Protein AF-A0A388SHN7-F1 (afdb_monomer_lite)

Organism: NCBI:txid2259133

Sequence (86 aa):
MMTWEQYSRLFPNHGMADGPLPEHYEPWESPVKNQINGSQNNPCAIYTNDPSVKRADPDKFPIVATTYSVVEHWQAGGQTRNCPWR

Foldseek 3Di:
DADPVNDDDCFDPDDDPQHRHDDDEADLADPDADPPDPHNHRPPDDCSPPPVSDHDDCVVVVDDDDDDDDPQADDVNPPSVPDDPD

pLDDT: mean 87.77, std 6.41, range [59.22, 96.25]

Structure (mmCIF, N/CA/C/O backbone):
data_AF-A0A388SHN7-F1
#
_entry.id   AF-A0A388SHN7-F1
#
loop_
_atom_site.group_PDB
_atom_site.id
_atom_site.type_symbol
_atom_site.label_atom_id
_atom_site.label_alt_id
_atom_site.label_comp_id
_atom_site.label_asym_id
_atom_site.label_entity_id
_atom_site.label_seq_id
_atom_site.pdbx_PDB_ins_code
_atom_site.Cartn_x
_atom_site.Cartn_y
_atom_site.Cartn_z
_atom_site.occupancy
_atom_site.B_iso_or_equiv
_atom_site.auth_seq_id
_atom_site.auth_comp_id
_atom_site.auth_asym_id
_atom_site.auth_atom_id
_atom_site.pdbx_PDB_model_num
ATOM 1 N N . MET A 1 1 ? 11.175 -3.439 20.307 1.00 60.41 1 MET A N 1
ATOM 2 C CA . ME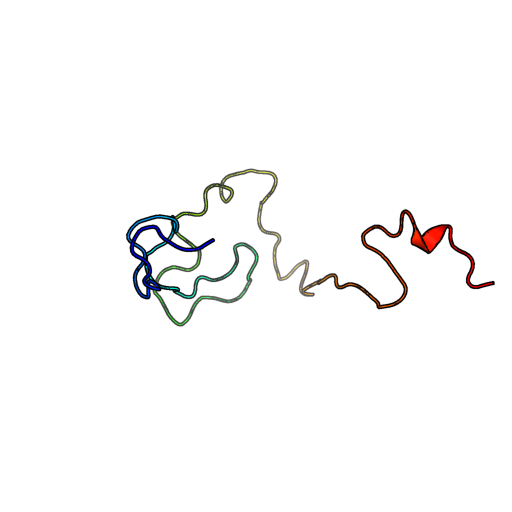T A 1 1 ? 11.598 -2.790 21.569 1.00 60.41 1 MET A CA 1
ATOM 3 C C . MET A 1 1 ? 10.666 -3.281 22.672 1.00 60.41 1 MET A C 1
ATOM 5 O O . MET A 1 1 ? 9.466 -3.270 22.430 1.00 60.41 1 MET A O 1
ATOM 9 N N . MET A 1 2 ? 11.168 -3.757 23.818 1.00 70.88 2 MET A N 1
ATOM 10 C CA . MET A 1 2 ? 10.297 -4.102 24.957 1.00 70.88 2 MET A CA 1
ATOM 11 C C . MET A 1 2 ? 9.730 -2.831 25.599 1.00 70.88 2 MET A C 1
ATOM 13 O O . MET A 1 2 ? 10.418 -1.812 25.661 1.00 70.88 2 MET A O 1
ATOM 17 N N . THR A 1 3 ? 8.479 -2.884 26.056 1.00 81.19 3 THR A N 1
ATOM 18 C CA . THR A 1 3 ? 7.865 -1.815 26.853 1.00 81.19 3 THR A CA 1
ATOM 19 C C . THR A 1 3 ? 8.440 -1.833 28.273 1.00 81.19 3 THR A C 1
ATOM 21 O O . THR A 1 3 ? 8.863 -2.878 28.767 1.00 81.19 3 THR A O 1
ATOM 24 N N . TRP A 1 4 ? 8.441 -0.685 28.957 1.00 86.81 4 TRP A N 1
ATOM 25 C CA . TRP A 1 4 ? 8.872 -0.599 30.362 1.00 86.81 4 TRP A CA 1
ATOM 26 C C . TRP A 1 4 ? 7.953 -1.388 31.311 1.00 86.81 4 TRP A C 1
ATOM 28 O O . TRP A 1 4 ? 8.381 -1.801 32.383 1.00 86.81 4 TRP A O 1
ATOM 38 N N . GLU A 1 5 ? 6.711 -1.635 30.888 1.00 87.44 5 GLU A N 1
ATOM 39 C CA . GLU A 1 5 ? 5.710 -2.440 31.596 1.00 87.44 5 GLU A CA 1
ATOM 40 C C . GLU A 1 5 ? 5.996 -3.947 31.517 1.00 87.44 5 GLU A C 1
ATOM 42 O O . GLU A 1 5 ? 5.394 -4.701 32.265 1.00 87.44 5 GLU A O 1
ATOM 47 N N . GLN A 1 6 ? 6.899 -4.401 30.636 1.00 89.69 6 GLN A N 1
ATOM 48 C CA . GLN A 1 6 ? 7.208 -5.823 30.397 1.00 89.69 6 GLN A CA 1
ATOM 49 C C . GLN A 1 6 ? 6.013 -6.672 29.918 1.00 89.69 6 GLN A C 1
ATOM 51 O O . GLN A 1 6 ? 6.080 -7.899 29.916 1.00 89.69 6 GLN A O 1
ATOM 56 N N . TYR A 1 7 ? 4.946 -6.030 29.438 1.00 87.25 7 TYR A N 1
ATOM 57 C CA . TYR A 1 7 ? 3.776 -6.691 28.863 1.00 87.25 7 TYR A CA 1
ATOM 58 C C . TYR A 1 7 ? 3.547 -6.261 27.412 1.00 87.25 7 TYR A C 1
ATOM 60 O O . TYR A 1 7 ? 3.813 -5.119 27.019 1.00 87.25 7 TYR A O 1
ATOM 68 N N . SER A 1 8 ? 3.011 -7.186 26.613 1.00 85.44 8 SER A N 1
ATOM 69 C CA . SER A 1 8 ? 2.444 -6.876 25.300 1.00 85.44 8 SER A CA 1
ATOM 70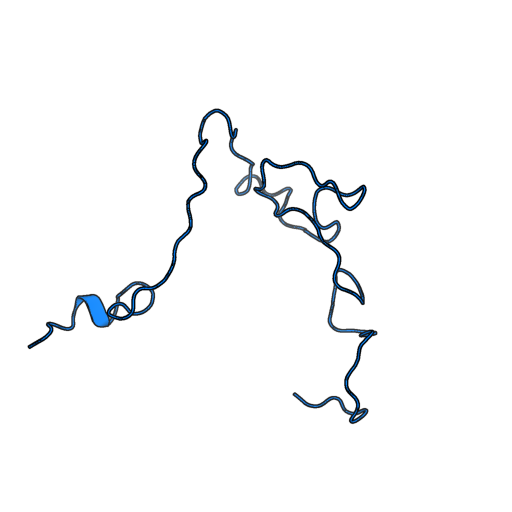 C C . SER A 1 8 ? 1.147 -6.087 25.456 1.00 85.44 8 SER A C 1
ATOM 72 O O . SER A 1 8 ? 0.372 -6.346 26.376 1.00 85.44 8 SER A O 1
ATOM 74 N N . ARG A 1 9 ? 0.860 -5.181 24.520 1.00 85.12 9 ARG A N 1
ATOM 75 C CA . ARG A 1 9 ? -0.376 -4.395 24.530 1.00 85.12 9 ARG A CA 1
ATOM 76 C C . ARG A 1 9 ? -1.297 -4.834 23.409 1.00 85.12 9 ARG A C 1
ATOM 78 O O . ARG A 1 9 ? -0.927 -4.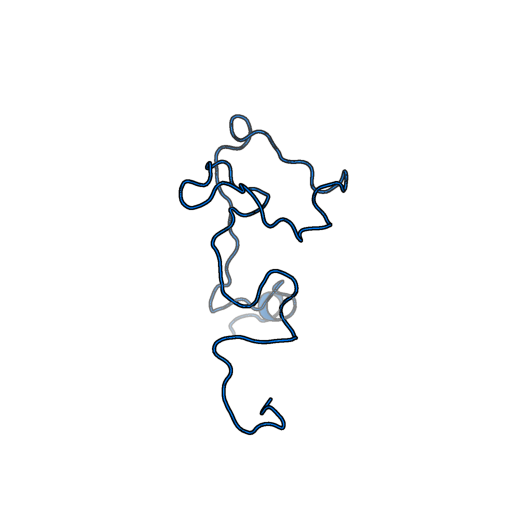746 22.245 1.00 85.12 9 ARG A O 1
ATOM 85 N N . LEU A 1 10 ? -2.497 -5.264 23.786 1.00 88.38 10 LEU A N 1
ATOM 86 C CA . LEU A 1 10 ? -3.598 -5.457 22.845 1.00 88.38 10 LEU A CA 1
ATOM 87 C C . LEU A 1 10 ? -4.305 -4.126 22.546 1.00 88.38 10 LEU A C 1
ATOM 89 O O . LEU A 1 10 ? -4.724 -3.900 21.421 1.00 88.38 10 LEU A O 1
ATOM 93 N N . PHE A 1 11 ? -4.351 -3.229 23.537 1.00 87.31 11 PHE A N 1
ATOM 94 C CA . PHE A 1 11 ? -4.808 -1.847 23.405 1.00 87.31 11 PHE A CA 1
ATOM 95 C C . PHE A 1 11 ? -3.648 -0.902 23.763 1.00 87.31 11 PHE A C 1
ATOM 97 O O . PHE A 1 11 ? -3.273 -0.802 24.934 1.00 87.31 11 PHE A O 1
ATOM 104 N N . PRO A 1 12 ? -3.007 -0.251 22.783 1.00 84.81 12 PRO A N 1
ATOM 105 C CA . PRO A 1 12 ? -1.966 0.725 23.023 1.00 84.81 12 PRO A CA 1
ATOM 106 C C . PRO A 1 12 ? -2.577 2.084 23.384 1.00 84.81 12 PRO A C 1
ATOM 108 O O . PRO A 1 12 ? -3.313 2.687 22.611 1.00 84.81 12 PRO A O 1
ATOM 111 N N . ASN A 1 13 ? -2.194 2.609 24.547 1.00 75.12 13 ASN A N 1
ATOM 112 C CA . ASN A 1 13 ? -2.605 3.942 25.013 1.00 75.12 13 ASN A CA 1
ATOM 113 C C . ASN A 1 13 ? -1.775 5.074 24.368 1.00 75.12 13 ASN A C 1
ATOM 115 O O . ASN A 1 13 ? -1.966 6.245 24.680 1.00 75.12 13 ASN A O 1
ATOM 119 N N . HIS A 1 14 ? -0.773 4.719 23.562 1.00 76.44 14 HIS A N 1
ATOM 120 C CA . HIS A 1 14 ? 0.141 5.618 22.861 1.00 76.44 14 HIS A CA 1
ATOM 121 C C . HIS A 1 14 ? 0.842 4.858 21.732 1.00 76.44 14 HIS A C 1
ATOM 123 O O . HIS A 1 14 ? 1.085 3.655 21.844 1.00 76.44 14 HIS A O 1
ATOM 129 N N . GLY A 1 15 ? 1.202 5.578 20.669 1.00 79.56 15 GLY A N 1
ATOM 130 C CA . GLY A 1 15 ? 1.975 5.058 19.537 1.00 79.56 15 GLY A CA 1
ATOM 131 C C . GLY A 1 15 ? 1.178 4.899 18.245 1.00 79.56 15 GLY A C 1
ATOM 132 O O . GLY A 1 15 ? 1.786 4.971 17.185 1.00 79.56 15 GLY A O 1
ATOM 133 N N . MET A 1 16 ? -0.148 4.761 18.317 1.00 88.00 16 MET A N 1
ATOM 134 C CA . MET A 1 16 ? -1.041 4.719 17.153 1.00 88.00 16 MET A CA 1
ATOM 135 C C . MET A 1 16 ? -1.869 6.004 17.109 1.00 88.00 16 MET A C 1
ATOM 137 O O . MET A 1 16 ? -2.505 6.362 18.100 1.00 88.00 16 MET A O 1
ATOM 141 N N . ALA A 1 17 ? -1.808 6.727 15.992 1.00 88.44 17 ALA A N 1
ATOM 142 C CA . ALA A 1 17 ? -2.490 8.014 15.829 1.00 88.44 17 ALA A CA 1
ATOM 143 C C . ALA A 1 17 ? -3.953 7.860 15.382 1.00 88.44 17 ALA A C 1
ATOM 145 O O . ALA A 1 17 ? -4.757 8.763 15.580 1.00 88.44 17 ALA A O 1
ATOM 146 N N . ASP A 1 18 ? -4.275 6.719 14.784 1.00 88.62 18 ASP A N 1
ATOM 147 C CA . ASP A 1 18 ? -5.534 6.386 14.123 1.00 88.62 18 ASP A CA 1
ATOM 148 C C . ASP A 1 18 ? -6.442 5.462 14.948 1.00 88.62 18 ASP A C 1
ATOM 150 O O . ASP A 1 18 ? -7.580 5.215 14.561 1.00 88.62 18 ASP A O 1
ATOM 154 N N . GLY A 1 19 ? -5.982 4.999 16.112 1.00 89.50 19 GLY A N 1
ATOM 155 C CA . GLY A 1 19 ? -6.804 4.275 17.078 1.00 89.50 19 GLY A CA 1
ATOM 156 C C . GLY A 1 19 ? -6.043 3.187 17.840 1.00 89.50 19 GLY A C 1
ATOM 157 O O . GLY A 1 19 ? -4.938 2.805 17.462 1.00 89.50 19 GLY A O 1
ATOM 158 N N . PRO A 1 20 ? -6.612 2.665 18.940 1.00 90.81 20 PRO A N 1
ATOM 159 C CA . PRO A 1 20 ? -5.989 1.596 19.720 1.00 90.81 20 PRO A CA 1
ATOM 160 C C . PRO A 1 20 ? -6.180 0.199 19.100 1.00 90.81 20 PRO A C 1
ATOM 162 O O . PRO A 1 20 ? -5.497 -0.742 19.488 1.00 90.81 20 PRO A O 1
ATOM 165 N N . LEU A 1 21 ? -7.109 0.033 18.160 1.00 91.06 21 LEU A N 1
ATOM 166 C CA . LEU A 1 21 ? -7.334 -1.227 17.456 1.00 91.06 21 LEU A CA 1
ATOM 167 C C . LEU A 1 21 ? -7.319 -0.992 15.946 1.00 91.06 21 LEU A C 1
ATOM 169 O O . LEU A 1 21 ? -7.703 0.091 15.506 1.00 91.06 21 LEU A O 1
ATOM 173 N N . PRO A 1 22 ? -6.917 -2.000 15.153 1.00 91.00 22 PRO A N 1
ATOM 174 C CA . PRO A 1 22 ? -6.997 -1.908 13.707 1.00 91.00 22 PRO A CA 1
ATOM 175 C C . PRO A 1 22 ? -8.458 -1.870 13.257 1.00 91.00 22 PRO A C 1
ATOM 177 O O . PRO A 1 22 ? -9.263 -2.726 13.627 1.00 91.00 22 PRO A O 1
ATOM 180 N N . GLU A 1 23 ? -8.771 -0.902 12.407 1.00 91.50 23 GLU A N 1
ATOM 181 C CA . GLU A 1 23 ? -10.036 -0.809 11.692 1.00 91.50 23 GLU A CA 1
ATOM 182 C C . GLU A 1 23 ? -9.756 -0.664 10.194 1.00 91.50 23 GLU A C 1
ATOM 184 O O . GLU A 1 23 ? -8.786 -0.021 9.786 1.00 91.50 23 GLU A O 1
ATOM 189 N N . HIS A 1 24 ? -10.589 -1.296 9.364 1.00 92.81 24 HIS A N 1
ATOM 190 C CA . HIS A 1 24 ? -10.447 -1.215 7.914 1.00 92.81 24 HIS A CA 1
ATOM 191 C C . HIS A 1 24 ? -10.948 0.128 7.389 1.00 92.81 24 HIS A C 1
ATOM 193 O O . HIS A 1 24 ? -12.131 0.456 7.498 1.00 92.81 24 HIS A O 1
ATOM 199 N N . TYR A 1 25 ? -10.055 0.854 6.730 1.00 93.44 25 TYR A N 1
ATOM 200 C CA . TYR A 1 25 ? -10.382 2.016 5.918 1.00 93.44 25 TYR A CA 1
ATOM 201 C C . TYR A 1 25 ? -9.865 1.772 4.507 1.00 93.44 25 TYR A C 1
ATOM 203 O O . TYR A 1 25 ? -8.762 1.248 4.332 1.00 93.44 25 TYR A O 1
ATOM 211 N N . GLU A 1 26 ? -10.629 2.178 3.495 1.00 92.81 26 GLU A N 1
ATOM 212 C CA . GLU A 1 26 ? -10.148 2.062 2.125 1.00 92.81 26 GLU A CA 1
ATOM 213 C C . GLU A 1 26 ? -8.920 2.962 1.925 1.00 92.81 26 GLU A C 1
ATOM 215 O O . GLU A 1 26 ? -8.899 4.114 2.396 1.00 92.81 26 GLU A O 1
ATOM 220 N N . PRO A 1 27 ? -7.894 2.476 1.204 1.00 90.06 27 PRO A N 1
ATOM 221 C CA . PRO A 1 27 ? -6.783 3.307 0.771 1.00 90.06 27 PRO A CA 1
ATOM 222 C C . PRO A 1 27 ? -7.273 4.559 0.044 1.00 90.06 27 PRO A C 1
ATOM 224 O O . PRO A 1 27 ? -8.320 4.552 -0.613 1.00 90.06 27 PRO A O 1
ATOM 227 N N . TRP A 1 28 ? -6.498 5.644 0.119 1.00 88.06 28 TRP A N 1
ATOM 228 C CA . TRP A 1 28 ? -6.888 6.906 -0.507 1.00 88.06 28 TRP A CA 1
ATOM 229 C C . TRP A 1 28 ? -7.124 6.777 -2.010 1.00 88.06 28 TRP A C 1
ATOM 231 O O . TRP A 1 28 ? -7.909 7.539 -2.534 1.00 88.06 28 TRP A O 1
ATOM 241 N N . GLU A 1 29 ? -6.533 5.826 -2.719 1.00 86.06 29 GLU A N 1
ATOM 242 C CA . GLU A 1 29 ? -6.711 5.701 -4.173 1.00 86.06 29 GLU A CA 1
ATOM 243 C C . GLU A 1 29 ? -7.727 4.623 -4.575 1.00 86.06 29 GLU A C 1
ATOM 245 O O . GLU A 1 29 ? -7.983 4.430 -5.760 1.00 86.06 29 GLU A O 1
ATOM 250 N N . SER A 1 30 ? -8.326 3.925 -3.603 1.00 87.25 30 SER A N 1
ATOM 251 C CA . SER A 1 30 ? -9.236 2.815 -3.885 1.00 87.25 30 SER A CA 1
ATOM 252 C C . SER A 1 30 ? -10.507 3.305 -4.599 1.00 87.25 30 SER A C 1
ATOM 254 O O . SER A 1 30 ? -11.180 4.210 -4.091 1.00 87.25 30 SER A O 1
ATOM 256 N N . PRO A 1 31 ? -10.879 2.706 -5.749 1.00 87.25 31 PRO A N 1
ATOM 257 C CA . PRO A 1 31 ? -12.136 3.009 -6.433 1.00 87.25 31 PRO A CA 1
ATOM 258 C C . PRO A 1 31 ? -13.342 2.322 -5.770 1.00 87.25 31 PRO A C 1
ATOM 260 O O . PRO A 1 31 ? -14.488 2.598 -6.125 1.00 87.25 31 PRO A O 1
ATOM 263 N N . VAL A 1 32 ? -13.104 1.406 -4.826 1.00 88.69 32 VAL A N 1
ATOM 264 C CA . VAL A 1 32 ? -14.143 0.596 -4.186 1.00 88.69 32 VAL A CA 1
ATOM 265 C C . VAL A 1 32 ? -14.710 1.331 -2.979 1.00 88.69 32 VAL A C 1
ATOM 267 O O . VAL A 1 32 ? -13.976 1.920 -2.192 1.00 88.69 32 VAL A O 1
ATOM 270 N N . LYS A 1 33 ? -16.033 1.285 -2.803 1.00 90.44 33 LYS A N 1
ATOM 271 C CA . LYS A 1 33 ? -16.698 1.846 -1.622 1.00 90.44 33 LYS A CA 1
ATOM 272 C C . LYS A 1 33 ? -16.552 0.908 -0.420 1.00 90.44 33 LYS A C 1
ATOM 274 O O . LYS A 1 33 ? -16.845 -0.280 -0.543 1.00 90.44 33 LYS A O 1
ATOM 279 N N . ASN A 1 34 ? -16.179 1.455 0.737 1.00 92.12 34 ASN A N 1
ATOM 280 C CA . ASN A 1 34 ? -16.089 0.706 1.986 1.00 92.12 34 ASN A CA 1
ATOM 281 C C . ASN A 1 34 ? -17.468 0.135 2.365 1.00 92.12 34 ASN A C 1
ATOM 283 O O . ASN A 1 34 ? -18.470 0.85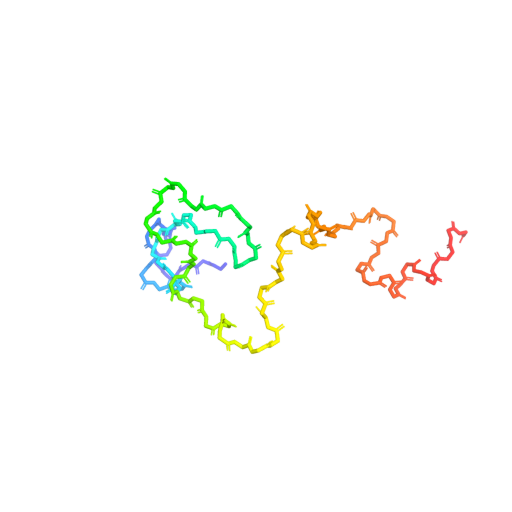5 2.364 1.00 92.12 34 ASN A O 1
ATOM 287 N N . GLN A 1 35 ? -17.514 -1.163 2.665 1.00 91.62 35 GLN A N 1
ATOM 288 C CA . GLN A 1 35 ? -18.730 -1.876 3.076 1.00 91.62 35 GLN A CA 1
ATOM 289 C C . GLN A 1 35 ? -18.769 -2.176 4.580 1.00 91.62 35 GLN A C 1
ATOM 291 O O . GLN A 1 35 ? -19.817 -2.558 5.093 1.00 91.62 35 GLN A O 1
ATOM 296 N N . ILE A 1 36 ? -17.635 -2.046 5.276 1.00 90.69 36 ILE A N 1
ATOM 297 C CA . ILE A 1 36 ? -17.469 -2.496 6.663 1.00 90.69 36 ILE A CA 1
ATOM 298 C C . ILE A 1 36 ? -17.856 -1.390 7.641 1.00 90.69 36 ILE A C 1
ATOM 300 O O . ILE A 1 36 ? -18.556 -1.647 8.619 1.00 90.69 36 ILE A O 1
ATOM 304 N N . ASN A 1 37 ? -17.416 -0.160 7.378 1.00 86.31 37 ASN A N 1
ATOM 305 C CA . ASN A 1 37 ? -17.709 0.988 8.227 1.00 86.31 37 ASN A CA 1
ATOM 306 C C . ASN A 1 37 ? -18.282 2.160 7.409 1.00 86.31 37 ASN A C 1
ATOM 308 O O . ASN A 1 37 ? -18.308 2.150 6.178 1.00 86.31 37 ASN A O 1
ATOM 312 N N . GLY A 1 38 ? -18.773 3.183 8.111 1.00 85.62 38 GLY A N 1
ATOM 313 C CA . GLY A 1 38 ? -19.336 4.387 7.490 1.00 85.62 38 GLY A CA 1
ATOM 314 C C . GLY A 1 38 ? -18.295 5.384 6.968 1.00 85.62 38 GLY A C 1
ATOM 315 O O . GLY A 1 38 ? -18.681 6.400 6.391 1.00 85.62 38 GLY A O 1
ATOM 316 N N . SER A 1 39 ? -16.999 5.129 7.169 1.00 89.19 39 SER A N 1
ATOM 317 C CA . SER A 1 39 ? -15.914 6.036 6.791 1.00 89.19 39 SER A CA 1
ATOM 318 C C . SER A 1 39 ? -15.098 5.459 5.640 1.00 89.19 39 SER A C 1
ATOM 320 O O . SER A 1 39 ? -14.399 4.458 5.770 1.00 89.19 39 SER A O 1
ATOM 322 N N . GLN A 1 40 ? -15.133 6.124 4.488 1.00 88.88 40 GLN A N 1
ATOM 323 C CA . GLN A 1 40 ? -14.419 5.636 3.310 1.00 88.88 40 GLN A CA 1
ATOM 324 C C . GLN A 1 40 ? -12.904 5.549 3.554 1.00 88.88 40 GLN A C 1
ATOM 326 O O . GLN A 1 40 ? -12.305 4.518 3.287 1.00 88.88 40 GLN A O 1
ATOM 331 N N . ASN A 1 41 ? -12.286 6.612 4.067 1.00 90.44 41 ASN A N 1
ATOM 332 C CA . ASN A 1 41 ? -10.840 6.709 4.261 1.00 90.44 41 ASN A CA 1
ATOM 333 C C . ASN A 1 41 ? -10.504 6.943 5.742 1.00 90.44 41 ASN A C 1
ATOM 335 O O . ASN A 1 41 ? -11.385 7.274 6.537 1.00 90.44 41 ASN A O 1
ATOM 339 N N . ASN A 1 42 ? -9.230 6.772 6.105 1.00 91.81 42 ASN A N 1
ATOM 340 C CA . ASN A 1 42 ? -8.762 7.020 7.467 1.00 91.81 42 ASN A CA 1
ATOM 341 C C . ASN A 1 42 ? -8.960 8.514 7.824 1.00 91.81 42 ASN A C 1
ATOM 343 O O . ASN A 1 42 ? -8.420 9.371 7.117 1.00 91.81 42 ASN A O 1
ATOM 347 N N . PRO A 1 43 ? -9.698 8.848 8.902 1.00 88.44 43 PRO A N 1
ATOM 348 C CA . PRO A 1 43 ? -9.969 10.234 9.295 1.00 88.44 43 PRO A CA 1
ATOM 349 C C . PRO A 1 43 ? -8.714 11.010 9.724 1.00 88.44 43 PRO A C 1
ATOM 351 O O . PRO A 1 43 ? -8.708 12.238 9.694 1.00 88.44 43 PRO A O 1
ATOM 354 N N . CYS A 1 44 ? -7.643 10.313 10.103 1.00 89.88 44 CYS A N 1
ATOM 355 C CA . CYS A 1 44 ? -6.367 10.900 10.501 1.00 89.88 44 CYS A CA 1
ATOM 356 C C . CYS A 1 44 ? -5.406 11.121 9.317 1.00 89.88 44 CYS A C 1
ATOM 358 O O . CYS A 1 44 ? -4.268 11.544 9.526 1.00 89.88 44 CYS A O 1
ATOM 360 N N . ALA A 1 45 ? -5.821 10.842 8.075 1.00 88.75 45 ALA A N 1
ATOM 361 C CA . ALA A 1 45 ? -5.003 11.096 6.891 1.00 88.75 45 ALA A CA 1
ATOM 362 C C . ALA A 1 45 ? -4.940 12.603 6.569 1.00 88.75 45 ALA A C 1
ATOM 364 O O . ALA A 1 45 ? -5.953 13.233 6.287 1.00 88.75 45 ALA A O 1
ATOM 365 N N . ILE A 1 46 ? -3.735 13.184 6.584 1.00 86.88 46 ILE A N 1
ATOM 366 C CA . ILE A 1 46 ? -3.527 14.642 6.442 1.00 86.88 46 ILE A CA 1
ATOM 367 C C . ILE A 1 46 ? -3.251 15.053 4.981 1.00 86.88 46 ILE A C 1
ATOM 369 O O . ILE A 1 46 ? -3.536 16.176 4.574 1.00 86.88 46 ILE A O 1
ATOM 373 N N . TYR A 1 47 ? -2.711 14.142 4.166 1.00 84.62 47 TYR A N 1
ATOM 374 C CA . TYR A 1 47 ? -2.229 14.431 2.807 1.00 84.62 47 TYR A CA 1
ATOM 375 C C . TYR A 1 47 ? -3.338 14.537 1.748 1.00 84.62 47 TYR A C 1
ATOM 377 O O . TYR A 1 47 ? -3.074 14.892 0.603 1.00 84.62 47 TYR A O 1
ATOM 385 N N . THR A 1 48 ? -4.585 14.235 2.105 1.00 80.19 48 THR A N 1
ATOM 386 C CA . THR A 1 48 ? -5.709 14.109 1.164 1.00 80.19 48 THR A CA 1
ATOM 387 C C . THR A 1 48 ? -6.094 15.420 0.474 1.00 80.19 48 THR A C 1
ATOM 389 O O . THR A 1 48 ? -6.753 15.396 -0.562 1.00 80.19 48 THR A O 1
ATOM 392 N N . ASN A 1 49 ? -5.686 16.561 1.038 1.00 80.12 49 ASN A N 1
ATOM 393 C CA . ASN A 1 49 ? -5.965 17.897 0.503 1.00 80.12 49 ASN A CA 1
ATOM 394 C C . ASN A 1 49 ? -4.830 18.457 -0.370 1.00 80.12 49 ASN A C 1
ATOM 396 O O . ASN A 1 49 ? -4.966 19.559 -0.903 1.00 80.12 49 ASN A O 1
ATOM 400 N N . ASP A 1 50 ? -3.709 17.744 -0.500 1.00 85.19 50 ASP A N 1
ATOM 401 C CA . ASP A 1 50 ? -2.581 18.208 -1.303 1.00 85.19 50 ASP A CA 1
ATOM 402 C C . ASP A 1 50 ? -2.910 18.078 -2.807 1.00 85.19 50 ASP A C 1
ATOM 404 O O . ASP A 1 50 ? -3.326 17.004 -3.260 1.00 85.19 50 ASP A O 1
ATOM 408 N N . PRO A 1 51 ? -2.737 19.144 -3.616 1.00 81.56 51 PRO A N 1
ATOM 409 C CA . PRO A 1 51 ? -3.041 19.115 -5.047 1.00 81.56 51 PRO A CA 1
ATOM 410 C C . PRO A 1 51 ? -2.231 18.073 -5.832 1.00 81.56 51 PRO A C 1
ATOM 412 O O . PRO A 1 51 ? -2.674 17.657 -6.904 1.00 81.56 51 PRO A O 1
ATOM 415 N N . SER A 1 52 ? -1.079 17.635 -5.316 1.00 84.62 52 SER A N 1
ATOM 416 C CA . SER A 1 52 ? -0.266 16.578 -5.929 1.00 84.62 52 SER A CA 1
ATOM 417 C C . SER A 1 52 ? -0.882 15.177 -5.815 1.00 84.62 52 SER A C 1
ATOM 419 O O . SER A 1 52 ? -0.569 14.318 -6.636 1.00 84.62 52 SER A O 1
ATOM 421 N N . VAL A 1 53 ? -1.795 14.949 -4.861 1.00 82.44 53 VAL A N 1
ATOM 422 C CA . VAL A 1 53 ? -2.380 13.627 -4.544 1.00 82.44 53 VAL A CA 1
ATOM 423 C C . VAL A 1 53 ? -3.845 13.534 -4.993 1.00 82.44 53 VAL A C 1
ATOM 425 O O . VAL A 1 53 ? -4.686 12.833 -4.417 1.00 82.44 53 VAL A O 1
ATOM 428 N N . LYS A 1 54 ? -4.186 14.293 -6.038 1.00 82.75 54 LYS A N 1
ATOM 429 C CA . LYS A 1 54 ? -5.536 14.323 -6.593 1.00 82.75 54 LYS A CA 1
ATOM 430 C C . LYS A 1 54 ? -5.870 12.975 -7.235 1.00 82.75 54 LYS A C 1
ATOM 432 O O . LYS A 1 54 ? -5.160 12.513 -8.124 1.00 82.75 54 LYS A O 1
ATOM 437 N N . ARG A 1 55 ? -7.003 12.391 -6.833 1.00 81.88 55 ARG A N 1
ATOM 438 C CA . ARG A 1 55 ? -7.511 11.140 -7.411 1.00 81.88 55 ARG A CA 1
ATOM 439 C C . ARG A 1 55 ? -7.699 11.265 -8.922 1.00 81.88 55 ARG A C 1
ATOM 441 O O . ARG A 1 55 ? -8.348 12.200 -9.401 1.00 81.88 55 ARG A O 1
ATOM 448 N N . ALA A 1 56 ? -7.153 10.295 -9.646 1.00 80.69 56 ALA A N 1
ATOM 449 C CA . ALA A 1 56 ? -7.476 10.075 -11.043 1.00 80.69 56 ALA A CA 1
ATOM 450 C C . ALA A 1 56 ? -8.841 9.381 -11.172 1.00 80.69 56 ALA A C 1
ATOM 452 O O . ALA A 1 56 ? -9.347 8.779 -10.225 1.00 80.69 56 ALA A O 1
ATOM 453 N N . ASP A 1 57 ? -9.445 9.500 -12.349 1.00 84.94 57 ASP A N 1
ATOM 454 C CA . ASP A 1 57 ? -10.735 8.889 -12.650 1.00 84.94 57 ASP A CA 1
ATOM 455 C C . ASP A 1 57 ? -10.537 7.400 -13.003 1.00 84.94 57 ASP A C 1
ATOM 457 O O . ASP A 1 57 ? -9.766 7.118 -13.933 1.00 84.94 57 ASP A O 1
ATOM 461 N N . PRO A 1 58 ? -11.185 6.451 -12.298 1.00 86.06 58 PRO A N 1
ATOM 462 C CA . PRO A 1 58 ? -11.055 5.023 -12.588 1.00 86.06 58 PRO A CA 1
ATOM 463 C C . PRO A 1 58 ? -11.513 4.655 -14.005 1.00 86.06 58 PRO A C 1
ATOM 465 O O . PRO A 1 58 ? -10.976 3.708 -14.577 1.00 86.06 58 PRO A O 1
ATOM 468 N N . ASP A 1 59 ? -12.415 5.429 -14.619 1.00 88.81 59 ASP A N 1
ATOM 469 C CA . ASP A 1 59 ? -12.856 5.184 -15.998 1.00 88.81 59 ASP A CA 1
ATOM 470 C C . ASP A 1 59 ? -11.747 5.488 -17.020 1.00 88.81 59 ASP A C 1
ATOM 472 O O . ASP A 1 59 ? -11.705 4.910 -18.108 1.00 88.81 59 ASP A O 1
ATOM 476 N N . LYS A 1 60 ? -10.814 6.385 -16.674 1.00 90.44 60 LYS A N 1
ATOM 477 C CA . LYS A 1 60 ? -9.658 6.733 -17.518 1.00 90.44 60 LYS A CA 1
ATOM 478 C C . LYS A 1 60 ? -8.468 5.809 -17.279 1.00 90.44 60 LYS A C 1
ATOM 480 O O . LYS A 1 60 ? -7.699 5.563 -18.206 1.00 90.44 60 LYS A O 1
ATOM 485 N N . PHE A 1 61 ? -8.313 5.313 -16.052 1.00 89.38 61 PHE A N 1
ATOM 486 C CA . PHE A 1 61 ? -7.210 4.445 -15.638 1.00 89.38 61 PHE A CA 1
ATOM 487 C C . PHE A 1 61 ? -7.749 3.210 -14.896 1.00 89.38 61 PHE A C 1
ATOM 489 O O . PHE A 1 61 ? -7.666 3.142 -13.671 1.00 89.38 61 PHE A O 1
ATOM 496 N N . PRO A 1 62 ? -8.286 2.212 -15.621 1.00 89.56 62 PRO A N 1
ATOM 497 C CA . PRO A 1 62 ? -9.003 1.092 -15.006 1.00 89.56 62 PRO A CA 1
ATOM 498 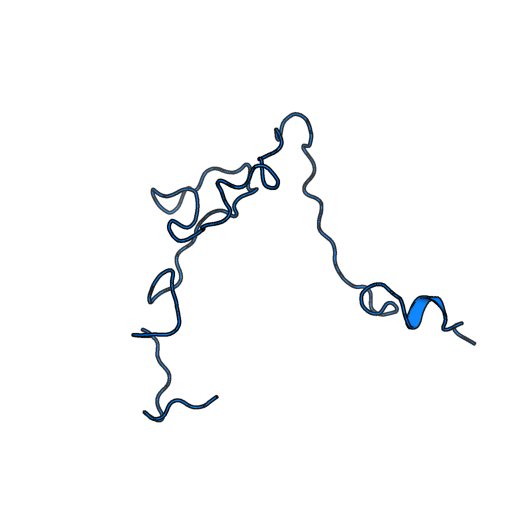C C . PRO A 1 62 ? -8.089 0.005 -14.416 1.00 89.56 62 PRO A C 1
ATOM 500 O O . PRO A 1 62 ? -8.575 -0.958 -13.825 1.00 89.56 62 PRO A O 1
ATOM 503 N N . ILE A 1 63 ? -6.770 0.106 -14.607 1.00 90.44 63 ILE A N 1
ATOM 504 C CA . ILE A 1 63 ? -5.809 -0.935 -14.223 1.00 90.44 63 ILE A CA 1
ATOM 505 C C . ILE A 1 63 ? -5.100 -0.533 -12.930 1.00 90.44 63 ILE A C 1
ATOM 507 O O . ILE A 1 63 ? -4.434 0.499 -12.876 1.00 90.44 63 ILE A O 1
ATOM 511 N N . VAL A 1 64 ? -5.177 -1.399 -11.917 1.00 90.62 64 VAL A N 1
ATOM 512 C CA . VAL A 1 64 ? -4.401 -1.257 -10.679 1.00 90.62 64 VAL A CA 1
ATOM 513 C C . VAL A 1 64 ? -2.967 -1.714 -10.937 1.00 90.62 64 VAL A C 1
ATOM 515 O O . VAL A 1 64 ? -2.699 -2.906 -11.090 1.00 90.62 64 VAL A O 1
ATOM 518 N N . ALA A 1 65 ? -2.041 -0.761 -10.996 1.00 91.00 65 ALA A N 1
ATOM 519 C CA . ALA A 1 65 ? -0.616 -1.044 -11.093 1.00 91.00 65 ALA A CA 1
ATOM 520 C C . ALA A 1 65 ? -0.015 -1.246 -9.695 1.00 91.00 65 ALA A C 1
ATOM 522 O O . ALA A 1 65 ? -0.290 -0.487 -8.769 1.00 91.00 65 ALA A O 1
ATOM 523 N N . THR A 1 66 ? 0.839 -2.256 -9.547 1.00 93.56 66 THR A N 1
ATOM 524 C CA . THR A 1 66 ? 1.621 -2.491 -8.329 1.00 93.56 66 THR A CA 1
ATOM 525 C C . THR A 1 66 ? 3.045 -2.870 -8.706 1.00 93.56 66 THR A C 1
ATOM 527 O O . THR A 1 66 ? 3.282 -3.464 -9.760 1.00 93.56 66 THR A O 1
ATOM 530 N N . THR A 1 67 ? 4.003 -2.512 -7.859 1.00 94.81 67 THR A N 1
ATOM 531 C CA . THR A 1 67 ? 5.422 -2.807 -8.063 1.00 94.81 67 THR A CA 1
ATOM 532 C C . THR A 1 67 ? 5.912 -3.735 -6.964 1.00 94.81 67 THR A C 1
ATOM 534 O O . THR A 1 67 ? 5.689 -3.467 -5.785 1.00 94.81 67 THR A O 1
ATOM 537 N N . TYR A 1 68 ? 6.623 -4.791 -7.340 1.00 96.19 68 TYR A N 1
ATOM 538 C CA . TYR A 1 68 ? 7.249 -5.734 -6.420 1.00 96.19 68 TYR A CA 1
ATOM 539 C C . TYR A 1 68 ? 8.695 -5.997 -6.841 1.00 96.19 68 TYR A C 1
ATOM 541 O O . TYR A 1 68 ? 9.107 -5.685 -7.959 1.00 96.19 68 TYR A O 1
ATOM 549 N N . SER A 1 69 ? 9.471 -6.563 -5.924 1.00 96.25 69 SER A N 1
ATOM 550 C CA . SER A 1 69 ? 10.865 -6.928 -6.171 1.00 96.25 69 SER A CA 1
ATOM 551 C C . SER A 1 69 ? 10.970 -8.320 -6.792 1.00 96.25 69 SER A C 1
ATOM 553 O O . SER A 1 69 ? 10.165 -9.201 -6.497 1.00 96.25 69 SER A O 1
ATOM 555 N N . VAL A 1 70 ? 12.006 -8.531 -7.602 1.00 95.56 70 VAL A N 1
ATOM 556 C CA . VAL A 1 70 ? 12.420 -9.856 -8.094 1.00 95.56 70 VAL A CA 1
ATOM 557 C C . VAL A 1 70 ? 13.703 -10.291 -7.387 1.00 95.56 70 VAL A C 1
ATOM 559 O O . VAL A 1 70 ? 14.411 -9.449 -6.838 1.00 95.56 70 VAL A O 1
ATOM 562 N N . VAL A 1 71 ? 13.997 -11.592 -7.375 1.00 95.62 71 VAL A N 1
ATOM 563 C CA . VAL A 1 71 ? 15.096 -12.172 -6.578 1.00 95.62 71 VAL A CA 1
ATOM 564 C C . VAL A 1 71 ? 16.459 -11.604 -6.987 1.00 95.62 71 VAL A C 1
ATOM 566 O O . VAL A 1 71 ? 17.324 -11.368 -6.149 1.00 95.62 71 VAL A O 1
ATOM 569 N N . GLU A 1 72 ? 16.640 -11.354 -8.278 1.00 94.38 72 GLU A N 1
ATOM 570 C CA . GLU A 1 72 ? 17.905 -10.979 -8.905 1.00 94.38 72 GLU A CA 1
ATOM 571 C C . GLU A 1 72 ? 18.200 -9.477 -8.807 1.00 94.38 72 GLU A C 1
ATOM 573 O O . GLU A 1 72 ? 19.347 -9.044 -8.957 1.00 94.38 72 GLU A O 1
ATOM 578 N N . HIS A 1 73 ? 17.171 -8.654 -8.582 1.00 94.44 73 HIS A N 1
ATOM 579 C CA . HIS A 1 73 ? 17.303 -7.203 -8.564 1.00 94.44 73 HIS A CA 1
ATOM 580 C C . HIS A 1 73 ? 17.161 -6.615 -7.164 1.00 94.44 73 HIS A C 1
ATOM 582 O O . HIS A 1 73 ? 16.328 -7.019 -6.362 1.00 94.44 73 HIS A O 1
ATOM 588 N N . TRP A 1 74 ? 17.981 -5.600 -6.880 1.00 93.38 74 TRP A N 1
ATOM 589 C CA . TRP A 1 74 ? 18.042 -4.972 -5.570 1.00 93.38 74 TRP A CA 1
ATOM 590 C C . TRP A 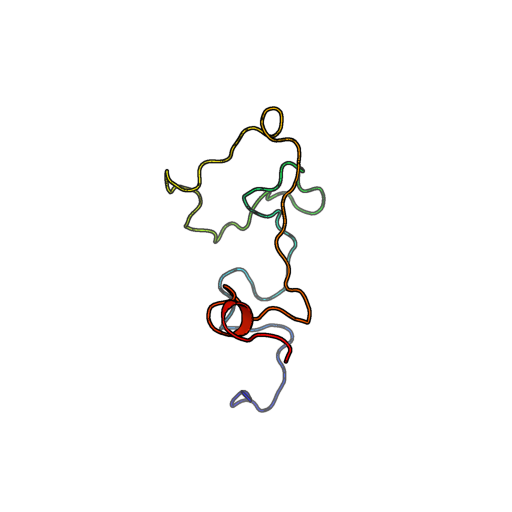1 74 ? 17.564 -3.526 -5.641 1.00 93.38 74 TRP A C 1
ATOM 592 O O . TRP A 1 74 ? 18.258 -2.675 -6.205 1.00 93.38 74 TRP A O 1
ATOM 602 N N . GLN A 1 75 ? 16.416 -3.237 -5.021 1.00 94.06 75 GLN A N 1
ATOM 603 C CA . GLN A 1 75 ? 15.839 -1.889 -4.916 1.00 94.06 75 GLN A CA 1
ATOM 604 C C . GLN A 1 75 ? 15.703 -1.230 -6.307 1.00 94.06 75 GLN A C 1
ATOM 606 O O . GLN A 1 75 ? 15.243 -1.863 -7.251 1.00 94.06 75 GLN A O 1
ATOM 611 N N . ALA A 1 76 ? 16.187 0.005 -6.484 1.00 93.19 76 ALA A N 1
ATOM 612 C CA . ALA A 1 76 ? 16.262 0.697 -7.780 1.00 93.19 76 ALA A CA 1
ATOM 613 C C . ALA A 1 76 ? 17.295 0.095 -8.770 1.00 93.19 76 ALA A C 1
ATOM 615 O O . ALA A 1 76 ? 17.651 0.695 -9.792 1.00 93.19 76 ALA A O 1
ATOM 616 N N . GLY A 1 77 ? 17.875 -1.056 -8.434 1.00 90.81 77 GLY A N 1
ATOM 617 C CA . GLY A 1 77 ? 18.862 -1.765 -9.234 1.00 90.81 77 GLY A CA 1
ATOM 618 C C . GLY A 1 77 ? 20.226 -1.080 -9.301 1.00 90.81 77 GLY A C 1
ATOM 619 O O . GLY A 1 77 ? 21.028 -1.447 -10.143 1.00 90.81 77 GLY A O 1
ATOM 620 N N . GLY A 1 78 ? 20.525 -0.083 -8.459 1.00 92.38 78 GLY A N 1
ATOM 621 C CA . GLY A 1 78 ? 21.805 0.647 -8.528 1.00 92.38 78 GLY A CA 1
ATOM 622 C C . GLY A 1 78 ? 23.038 -0.263 -8.419 1.00 92.38 78 GLY A C 1
ATOM 623 O O . GLY A 1 78 ? 24.048 -0.020 -9.073 1.00 92.38 78 GLY A O 1
ATOM 624 N N . GLN A 1 79 ? 22.925 -1.345 -7.649 1.00 90.94 79 GLN A N 1
ATOM 625 C CA . GLN A 1 79 ? 23.973 -2.357 -7.515 1.00 90.94 79 GLN A CA 1
ATOM 626 C C . GLN A 1 79 ? 23.836 -3.433 -8.600 1.00 90.94 79 GLN A C 1
ATOM 628 O O . GLN A 1 79 ? 24.732 -3.615 -9.419 1.00 90.94 79 GLN A O 1
ATOM 633 N N . THR A 1 80 ? 22.685 -4.110 -8.661 1.00 91.12 80 THR A N 1
ATOM 634 C CA . THR A 1 80 ? 22.515 -5.304 -9.505 1.00 91.12 80 THR A CA 1
ATOM 635 C C . THR A 1 80 ? 22.408 -5.016 -11.000 1.00 91.12 80 THR A C 1
ATOM 637 O O . THR A 1 80 ? 22.699 -5.902 -11.791 1.00 91.12 80 THR A O 1
ATOM 640 N N . ARG A 1 81 ? 22.082 -3.786 -11.430 1.00 93.19 81 ARG A N 1
ATOM 641 C CA . ARG A 1 81 ? 22.151 -3.410 -12.858 1.00 93.19 81 ARG A CA 1
ATOM 642 C C . ARG A 1 81 ? 23.586 -3.357 -13.386 1.00 93.19 81 ARG A C 1
ATOM 644 O O . ARG A 1 81 ? 23.784 -3.520 -14.582 1.00 93.19 81 ARG A O 1
ATOM 651 N N . ASN A 1 82 ? 24.563 -3.130 -12.507 1.00 92.81 82 ASN A N 1
ATOM 652 C CA . ASN A 1 82 ? 25.982 -3.049 -12.859 1.00 92.81 82 ASN A CA 1
ATOM 653 C C . ASN A 1 82 ? 26.748 -4.343 -12.547 1.00 92.81 82 ASN A C 1
ATOM 655 O O . ASN A 1 82 ? 27.951 -4.399 -12.783 1.00 92.81 82 ASN A O 1
ATOM 659 N N . CYS A 1 83 ? 26.076 -5.362 -12.003 1.00 89.12 83 CYS A N 1
ATOM 660 C CA . CYS A 1 83 ? 26.686 -6.641 -11.667 1.00 89.12 83 CYS A CA 1
ATOM 661 C C . CYS A 1 83 ? 26.388 -7.652 -12.787 1.00 89.12 83 CYS A C 1
ATOM 663 O O . CYS A 1 83 ? 25.288 -8.216 -12.819 1.00 89.12 83 CYS A O 1
ATOM 665 N N . PRO A 1 84 ? 27.308 -7.862 -13.748 1.00 90.56 84 PRO A N 1
ATOM 666 C CA . PRO A 1 84 ? 27.160 -8.952 -14.697 1.00 90.56 84 PRO A CA 1
ATOM 667 C C . PRO A 1 84 ? 27.177 -10.280 -13.940 1.00 90.56 84 PRO A C 1
ATOM 669 O O . PRO A 1 84 ? 27.870 -10.438 -12.944 1.00 90.56 84 PRO A O 1
ATOM 672 N N . TRP A 1 85 ? 26.429 -11.256 -14.436 1.00 89.44 85 TRP A N 1
ATOM 673 C CA . TRP A 1 85 ? 26.252 -12.552 -13.775 1.00 89.44 85 TRP A CA 1
ATOM 674 C C . TRP A 1 85 ? 27.479 -13.480 -13.893 1.00 89.44 85 TRP A C 1
ATOM 676 O O . TRP A 1 85 ? 27.381 -14.662 -13.575 1.00 89.44 85 TRP A O 1
ATOM 686 N N . ARG A 1 86 ? 28.594 -12.972 -14.430 1.00 59.22 86 ARG A N 1
ATOM 687 C CA . ARG A 1 86 ? 29.808 -13.736 -14.734 1.00 59.22 86 ARG A CA 1
ATOM 688 C C . ARG A 1 86 ? 30.816 -13.686 -13.603 1.00 59.22 86 ARG A C 1
ATOM 690 O O . ARG A 1 86 ? 30.989 -12.588 -13.035 1.00 59.22 86 ARG A O 1
#

Radius of gyration: 19.99 Å; chains: 1; bounding box: 49×33×49 Å

Secondary structure (DSSP, 8-state):
---TT-S--SS-SSS-SS-SS------TT--SPPSSSS-SS-TT--GGG-GGGPPPPTTT----------TT--TTSTTGGG----

InterPro domains:
  IPR009010 Aspartate decarboxylase-like domain superfamily [SSF50692] (19-85)